Protein AF-A0A1A3HAG6-F1 (afdb_monomer_lite)

Structure (mmCIF, N/CA/C/O backbone):
data_AF-A0A1A3HAG6-F1
#
_entry.id   AF-A0A1A3HAG6-F1
#
loop_
_atom_site.group_PDB
_atom_site.id
_atom_site.type_symbol
_atom_site.label_atom_id
_atom_site.label_alt_id
_atom_site.label_comp_id
_atom_site.label_asym_id
_atom_site.label_entity_id
_atom_site.label_seq_id
_atom_site.pdbx_PDB_ins_code
_atom_site.Cartn_x
_atom_site.Cartn_y
_atom_site.Cartn_z
_atom_site.occupancy
_atom_site.B_iso_or_equiv
_atom_site.auth_seq_id
_atom_site.auth_comp_id
_atom_site.auth_asym_id
_atom_site.auth_atom_id
_atom_site.pdbx_PDB_model_num
ATOM 1 N N . MET A 1 1 ? 42.971 -13.587 14.370 1.00 40.41 1 MET A N 1
ATOM 2 C CA . MET A 1 1 ? 41.607 -13.698 13.822 1.00 40.41 1 MET A CA 1
ATOM 3 C C . MET A 1 1 ? 41.793 -13.959 12.344 1.00 40.41 1 MET A C 1
ATOM 5 O O . MET A 1 1 ? 42.467 -13.163 11.707 1.00 40.41 1 MET A O 1
ATOM 9 N N . SER A 1 2 ? 41.374 -15.131 11.865 1.00 48.25 2 SER A N 1
ATOM 10 C CA . SER A 1 2 ? 41.437 -15.463 10.440 1.00 48.25 2 SER A CA 1
ATOM 11 C C . SER A 1 2 ? 40.389 -14.598 9.760 1.00 48.25 2 SER A C 1
ATOM 13 O O . SER A 1 2 ? 39.207 -14.770 10.047 1.00 48.25 2 SER A O 1
ATOM 15 N N . SER A 1 3 ? 40.822 -13.611 8.978 1.00 53.81 3 SER A N 1
ATOM 16 C CA . SER A 1 3 ? 39.901 -12.862 8.127 1.00 53.81 3 SER A CA 1
ATOM 17 C C . SER A 1 3 ? 39.346 -13.860 7.121 1.00 53.81 3 SER A C 1
ATOM 19 O O . SER A 1 3 ? 40.127 -14.576 6.495 1.00 53.81 3 SER A O 1
ATOM 21 N N . GLY A 1 4 ? 38.022 -13.988 7.089 1.00 48.25 4 GLY A N 1
ATOM 22 C CA . GLY A 1 4 ? 37.326 -14.845 6.143 1.00 48.25 4 GLY A CA 1
ATOM 23 C C . GLY A 1 4 ? 37.703 -14.441 4.728 1.00 48.25 4 GLY A C 1
ATOM 24 O O . GLY A 1 4 ? 37.711 -13.255 4.402 1.00 48.25 4 GLY A O 1
ATOM 25 N N . ASP A 1 5 ? 38.072 -15.448 3.955 1.00 51.41 5 ASP A N 1
ATOM 26 C CA . ASP A 1 5 ? 38.167 -15.411 2.509 1.00 51.41 5 ASP A CA 1
ATOM 27 C C . ASP A 1 5 ? 36.754 -15.135 1.975 1.00 51.41 5 ASP A C 1
ATOM 29 O O . ASP A 1 5 ? 35.936 -16.041 1.858 1.00 51.41 5 ASP A O 1
ATOM 33 N N . TYR A 1 6 ? 36.425 -13.856 1.797 1.00 47.97 6 TYR A N 1
ATOM 34 C CA . TYR A 1 6 ? 35.412 -13.450 0.835 1.00 47.97 6 TYR A CA 1
ATOM 35 C C . TYR A 1 6 ? 36.173 -13.348 -0.480 1.00 47.97 6 TYR A C 1
ATOM 37 O O . TYR A 1 6 ? 36.667 -12.282 -0.830 1.00 47.97 6 TYR A O 1
ATOM 45 N N . THR A 1 7 ? 36.419 -14.492 -1.114 1.00 53.62 7 THR A N 1
ATOM 46 C CA . THR A 1 7 ? 36.687 -14.466 -2.545 1.00 53.62 7 THR A CA 1
ATOM 47 C C . THR A 1 7 ? 35.332 -14.194 -3.174 1.00 53.62 7 THR A C 1
ATOM 49 O O . THR A 1 7 ? 34.412 -14.992 -3.010 1.00 53.62 7 THR A O 1
ATOM 52 N N . ASP A 1 8 ? 35.188 -13.025 -3.783 1.00 55.84 8 ASP A N 1
ATOM 53 C CA . ASP A 1 8 ? 34.070 -12.658 -4.637 1.00 55.84 8 ASP A CA 1
ATOM 54 C C . ASP A 1 8 ? 33.970 -13.688 -5.782 1.00 55.84 8 ASP A C 1
ATOM 56 O O . ASP A 1 8 ? 34.566 -13.537 -6.842 1.00 55.84 8 ASP A O 1
ATOM 60 N N . GLU A 1 9 ? 33.241 -14.786 -5.559 1.00 51.88 9 GLU A N 1
ATOM 61 C CA . GLU A 1 9 ? 32.879 -15.771 -6.597 1.00 51.88 9 GLU A CA 1
ATOM 62 C C . GLU A 1 9 ? 31.925 -15.161 -7.655 1.00 51.88 9 GLU A C 1
ATOM 64 O O . GLU A 1 9 ? 31.575 -15.818 -8.630 1.00 51.88 9 GLU A O 1
ATOM 69 N N . ASP A 1 10 ? 31.545 -13.890 -7.474 1.00 51.81 10 ASP A N 1
ATOM 70 C CA . ASP A 1 10 ? 30.734 -13.059 -8.368 1.00 51.81 10 ASP A CA 1
ATOM 71 C C . ASP A 1 10 ? 31.550 -11.917 -9.033 1.00 51.81 10 ASP A C 1
ATOM 73 O O . ASP A 1 10 ? 30.966 -10.969 -9.559 1.00 51.81 10 ASP A O 1
ATOM 77 N N . ASP A 1 11 ? 32.890 -11.983 -9.029 1.00 55.12 11 ASP A N 1
ATOM 78 C CA . ASP A 1 11 ? 33.766 -11.055 -9.783 1.00 55.12 11 ASP A CA 1
ATOM 79 C C . ASP A 1 11 ? 34.057 -11.550 -11.221 1.00 55.12 11 ASP A C 1
ATOM 81 O O . ASP A 1 11 ? 34.795 -10.922 -11.976 1.00 55.12 11 ASP A O 1
ATOM 85 N N . ASP A 1 12 ? 33.453 -12.667 -11.644 1.00 63.50 12 ASP A N 1
ATOM 86 C CA . ASP A 1 12 ? 33.629 -13.250 -12.982 1.00 63.50 12 ASP A CA 1
ATOM 87 C C . ASP A 1 12 ? 32.789 -12.513 -14.049 1.00 63.50 12 ASP A C 1
ATOM 89 O O . ASP A 1 12 ? 32.029 -13.110 -14.822 1.00 63.50 12 ASP A O 1
ATOM 93 N N . GLN A 1 13 ? 32.912 -11.186 -14.122 1.00 73.12 13 GLN A N 1
ATOM 94 C CA . GLN A 1 13 ? 32.510 -10.473 -15.332 1.00 73.12 13 GLN A CA 1
ATOM 95 C C . GLN A 1 13 ? 33.422 -10.930 -16.474 1.00 73.12 13 GLN A C 1
ATOM 97 O O . GLN A 1 13 ? 34.648 -10.891 -16.364 1.00 73.12 13 GLN A O 1
ATOM 102 N N . LEU A 1 14 ? 32.828 -11.383 -17.583 1.00 79.56 14 LEU A N 1
ATOM 103 C CA . LEU A 1 14 ? 33.598 -11.814 -18.751 1.00 79.56 14 LEU A CA 1
ATOM 104 C C . LEU A 1 14 ? 34.488 -10.669 -19.227 1.00 79.56 14 LEU A C 1
ATOM 106 O O . LEU A 1 14 ? 34.013 -9.550 -19.418 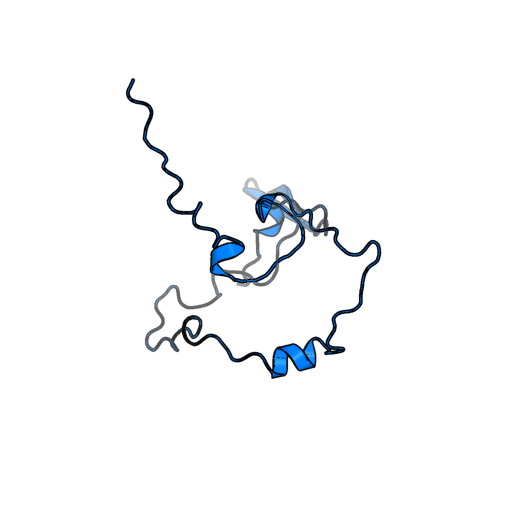1.00 79.56 14 LEU A O 1
ATOM 110 N N . THR A 1 15 ? 35.768 -10.946 -19.455 1.00 77.56 15 THR A N 1
ATOM 111 C CA . THR A 1 15 ? 36.693 -9.910 -19.911 1.00 77.56 15 THR A CA 1
ATOM 112 C C . THR A 1 15 ? 36.361 -9.474 -21.342 1.00 77.56 15 THR A C 1
ATOM 114 O O . THR A 1 15 ? 35.667 -10.165 -22.096 1.00 77.56 15 THR A O 1
ATOM 117 N N . GLN A 1 16 ? 36.890 -8.327 -21.768 1.00 76.69 16 GLN A N 1
ATOM 118 C CA . GLN A 1 16 ? 36.764 -7.879 -23.163 1.00 76.69 16 GLN A CA 1
ATOM 119 C C . GLN A 1 16 ? 37.363 -8.884 -24.155 1.00 76.69 16 GLN A C 1
ATOM 121 O O . GLN A 1 16 ? 36.847 -9.049 -25.263 1.00 76.69 16 GLN A O 1
ATOM 126 N N . GLU A 1 17 ? 38.426 -9.581 -23.747 1.00 76.06 17 GLU A N 1
ATOM 127 C CA . GLU A 1 17 ? 39.066 -10.635 -24.534 1.00 76.06 17 GLU A CA 1
ATOM 128 C C . GLU A 1 17 ? 38.147 -11.858 -24.683 1.00 76.06 17 GLU A C 1
ATOM 130 O O . GLU A 1 17 ? 38.093 -12.449 -25.763 1.00 76.06 17 GLU A O 1
ATOM 135 N N . ASP A 1 18 ? 37.365 -12.182 -23.649 1.00 81.06 18 ASP A N 1
ATOM 136 C CA . ASP A 1 18 ? 36.408 -13.294 -23.666 1.00 81.06 18 ASP A CA 1
ATOM 137 C C . ASP A 1 18 ? 35.140 -12.966 -24.465 1.00 81.06 18 ASP A C 1
ATOM 139 O O . ASP A 1 18 ? 34.615 -13.816 -25.188 1.00 81.06 18 ASP A O 1
ATOM 143 N N . MET A 1 19 ? 34.654 -11.723 -24.379 1.00 81.62 19 MET A N 1
ATOM 144 C CA . MET A 1 19 ? 33.482 -11.270 -25.135 1.00 81.62 19 MET A CA 1
ATOM 145 C C . MET A 1 19 ? 33.796 -10.885 -26.585 1.00 81.62 19 MET A C 1
ATOM 147 O O . MET A 1 19 ? 32.870 -10.764 -27.388 1.00 81.62 19 MET A O 1
ATOM 151 N N . LEU A 1 20 ? 35.075 -10.692 -26.937 1.00 82.00 20 LEU A N 1
ATOM 152 C CA . LEU A 1 20 ? 35.524 -10.171 -28.237 1.00 82.00 20 LEU A CA 1
ATOM 153 C C . LEU A 1 20 ? 34.852 -8.835 -28.616 1.00 82.00 20 LEU A C 1
ATOM 155 O O . LEU A 1 20 ? 34.653 -8.536 -29.798 1.00 82.00 20 LEU A O 1
ATOM 159 N N . ILE A 1 21 ? 34.487 -8.036 -27.613 1.00 77.31 21 ILE A N 1
ATOM 160 C CA . ILE A 1 21 ? 33.839 -6.732 -27.763 1.00 77.31 21 ILE A CA 1
ATOM 161 C C . ILE A 1 21 ? 34.778 -5.691 -27.161 1.00 77.31 21 ILE A C 1
ATOM 163 O O . ILE A 1 21 ? 34.983 -5.665 -25.952 1.00 77.31 21 ILE A O 1
ATOM 167 N N . ASP A 1 22 ? 35.333 -4.833 -28.016 1.00 80.75 22 ASP A N 1
ATOM 168 C CA . ASP A 1 22 ? 36.161 -3.698 -27.606 1.00 80.75 22 ASP A CA 1
ATOM 169 C C . ASP A 1 22 ? 35.273 -2.469 -27.400 1.00 80.75 22 ASP A C 1
ATOM 171 O O . ASP A 1 22 ? 34.677 -1.950 -28.352 1.00 80.75 22 ASP A O 1
ATOM 175 N N . ARG A 1 23 ? 35.162 -2.028 -26.145 1.00 79.19 23 ARG A N 1
ATOM 176 C CA . ARG A 1 23 ? 34.389 -0.840 -25.768 1.00 79.19 23 ARG A CA 1
ATOM 177 C C . ARG A 1 23 ? 35.279 0.371 -25.455 1.00 79.19 23 ARG A C 1
ATOM 179 O O . ARG A 1 23 ? 34.766 1.430 -25.102 1.00 79.19 23 ARG A O 1
ATOM 186 N N . GLY A 1 24 ? 36.594 0.256 -25.667 1.00 78.75 24 GLY A N 1
ATOM 187 C CA . GLY A 1 24 ? 37.545 1.364 -25.554 1.00 78.75 24 GLY A CA 1
ATOM 188 C C . GLY A 1 24 ? 37.991 1.704 -24.128 1.00 78.75 24 GLY A C 1
ATOM 189 O O . GLY A 1 24 ? 38.499 2.804 -23.908 1.00 78.75 24 GLY A O 1
ATOM 190 N N . VAL A 1 25 ? 37.807 0.784 -23.180 1.00 81.00 25 VAL A N 1
ATOM 191 C CA . VAL A 1 25 ? 38.314 0.849 -21.797 1.00 81.00 25 VAL A CA 1
ATOM 192 C C . VAL A 1 25 ? 39.241 -0.342 -21.549 1.00 81.00 25 VAL A C 1
ATOM 194 O O . VAL A 1 25 ? 39.190 -1.297 -22.311 1.00 81.00 25 VAL A O 1
ATOM 197 N N . ASP A 1 26 ? 40.120 -0.297 -20.547 1.00 78.38 26 ASP A N 1
ATOM 198 C CA . ASP A 1 26 ? 40.977 -1.447 -20.205 1.00 78.38 26 ASP A CA 1
ATOM 199 C C . ASP A 1 26 ? 40.207 -2.470 -19.342 1.00 78.38 26 ASP A C 1
ATOM 201 O O . ASP A 1 26 ? 40.325 -3.678 -19.556 1.00 78.38 26 ASP A O 1
ATOM 205 N N . ASP A 1 27 ? 39.350 -1.983 -18.438 1.00 77.44 27 ASP A N 1
ATOM 206 C CA . ASP A 1 27 ? 38.412 -2.764 -17.625 1.00 77.44 27 ASP A CA 1
ATOM 207 C C . ASP A 1 27 ? 36.964 -2.361 -17.956 1.00 77.44 27 ASP A C 1
ATOM 209 O O . ASP A 1 27 ? 36.653 -1.179 -18.092 1.00 77.44 27 ASP A O 1
ATOM 213 N N . LEU A 1 28 ? 36.053 -3.330 -18.062 1.00 76.38 28 LEU A N 1
ATOM 214 C CA . LEU A 1 28 ? 34.625 -3.056 -18.257 1.00 76.38 28 LEU A CA 1
ATOM 215 C C . LEU A 1 28 ? 34.022 -2.262 -17.094 1.00 76.38 28 LEU A C 1
ATOM 217 O O . LEU A 1 28 ? 33.084 -1.496 -17.308 1.00 76.38 28 LEU A O 1
ATOM 221 N N . LEU A 1 29 ? 34.567 -2.417 -15.886 1.00 77.38 29 LEU A N 1
ATOM 222 C CA . LEU A 1 29 ? 34.149 -1.662 -14.707 1.00 77.38 29 LEU A CA 1
ATOM 223 C C . LEU A 1 29 ? 34.561 -0.182 -14.765 1.00 77.38 29 LEU A C 1
ATOM 225 O O . LEU A 1 29 ? 33.998 0.629 -14.028 1.00 77.38 29 LEU A O 1
ATOM 229 N N . ASP A 1 30 ? 35.484 0.193 -15.659 1.00 80.50 30 ASP A N 1
ATOM 230 C CA . ASP A 1 30 ? 35.868 1.592 -15.880 1.00 80.50 30 ASP A CA 1
ATOM 231 C C . ASP A 1 30 ? 34.864 2.349 -16.771 1.00 80.50 30 ASP A C 1
ATOM 233 O O . ASP A 1 30 ? 34.936 3.579 -16.890 1.00 80.50 30 ASP A O 1
ATOM 237 N N . GLU A 1 31 ? 33.908 1.658 -17.403 1.00 80.50 31 GLU A N 1
ATOM 238 C CA . GLU A 1 31 ? 32.879 2.319 -18.199 1.00 80.50 31 GLU A CA 1
ATOM 239 C C . GLU A 1 31 ? 31.781 2.931 -17.315 1.00 80.50 31 GLU A C 1
ATOM 241 O O . GLU A 1 31 ? 30.980 2.250 -16.676 1.00 80.50 31 GLU A O 1
ATOM 246 N N . GLY A 1 32 ? 31.678 4.260 -17.342 1.00 82.25 32 GLY A N 1
ATOM 247 C CA . GLY A 1 32 ? 30.552 4.967 -16.741 1.00 82.25 32 GLY A CA 1
ATOM 248 C C . GLY A 1 32 ? 29.301 4.919 -17.623 1.00 82.25 32 GLY A C 1
ATOM 249 O O . GLY A 1 32 ? 29.315 5.414 -18.751 1.00 82.25 32 GLY A O 1
ATOM 250 N N . TYR A 1 33 ? 28.181 4.429 -17.087 1.00 81.19 33 TYR A N 1
ATOM 251 C CA . TYR A 1 33 ? 26.870 4.634 -17.706 1.00 81.19 33 TYR A CA 1
ATOM 252 C C . TYR A 1 33 ? 26.352 6.045 -17.402 1.00 81.19 33 TYR A C 1
ATOM 254 O O . TYR A 1 33 ? 26.089 6.385 -16.247 1.00 81.19 33 TYR A O 1
ATOM 262 N N . SER A 1 34 ? 26.173 6.861 -18.442 1.00 84.62 34 SER A N 1
ATOM 263 C CA . SER A 1 34 ? 25.493 8.152 -18.330 1.00 84.62 34 SER A CA 1
ATOM 264 C C . SER A 1 34 ? 24.036 7.983 -18.771 1.00 84.62 34 SER A C 1
ATOM 266 O O . SER A 1 34 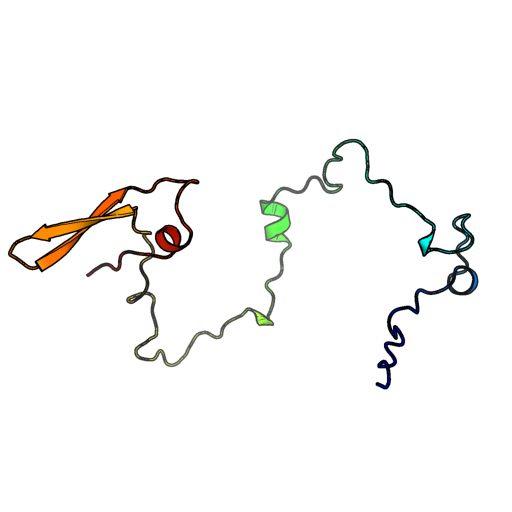? 23.790 7.829 -19.973 1.00 84.62 34 SER A O 1
ATOM 268 N N . PRO A 1 35 ? 23.058 7.984 -17.844 1.00 83.56 35 PRO A N 1
ATOM 269 C CA . PRO A 1 35 ? 21.653 7.981 -18.223 1.00 83.56 35 PRO A CA 1
ATOM 270 C C . PRO A 1 35 ? 21.329 9.216 -19.080 1.00 83.56 35 PRO A C 1
ATOM 272 O O . PRO A 1 35 ? 22.055 10.212 -19.025 1.00 83.56 35 PRO A O 1
ATOM 275 N N . PRO A 1 36 ? 20.270 9.162 -19.904 1.00 85.06 36 PRO A N 1
ATOM 276 C CA . PRO A 1 36 ? 19.895 10.299 -20.733 1.00 85.06 36 PRO A CA 1
ATOM 277 C C . PRO A 1 36 ? 19.591 11.528 -19.862 1.00 85.06 36 PRO A C 1
ATOM 279 O O . PRO A 1 36 ? 18.909 11.416 -18.845 1.00 85.06 36 PRO A O 1
ATOM 282 N N . ASP A 1 37 ? 20.081 12.696 -20.290 1.00 86.50 37 ASP A N 1
ATOM 283 C CA . ASP A 1 37 ? 19.897 13.978 -19.585 1.00 86.50 37 ASP A CA 1
ATOM 284 C C . ASP A 1 37 ? 18.421 14.402 -19.477 1.00 86.50 37 ASP A C 1
ATOM 286 O O . ASP A 1 37 ? 18.051 15.207 -18.622 1.00 86.50 37 ASP A O 1
ATOM 290 N N . GLU A 1 38 ? 17.573 13.858 -20.350 1.00 86.44 38 GLU A N 1
ATOM 291 C CA . GLU A 1 38 ? 16.142 14.120 -20.408 1.00 86.44 38 GLU A CA 1
ATOM 292 C C . GLU A 1 38 ? 15.369 12.802 -20.467 1.00 86.44 38 GLU A C 1
ATOM 294 O O . GLU A 1 38 ? 15.848 11.792 -20.996 1.00 86.44 38 GLU A O 1
ATOM 299 N N . TRP A 1 39 ? 14.147 12.829 -19.937 1.00 80.12 39 TRP A N 1
ATOM 300 C CA . TRP A 1 39 ? 13.213 11.719 -20.063 1.00 80.12 39 TRP A CA 1
ATOM 301 C C . TRP A 1 39 ? 13.019 11.358 -21.539 1.00 80.12 39 TRP A C 1
ATOM 303 O O . TRP A 1 39 ? 12.773 12.227 -22.376 1.00 80.12 39 TRP A O 1
ATOM 313 N N . ARG A 1 40 ? 13.115 10.066 -21.849 1.00 75.19 40 ARG A N 1
ATOM 314 C CA . ARG A 1 40 ? 12.680 9.516 -23.131 1.00 75.19 40 ARG A CA 1
ATOM 315 C C . ARG A 1 40 ? 11.393 8.760 -22.877 1.00 75.19 40 ARG A C 1
ATOM 317 O O . ARG A 1 40 ? 11.349 7.953 -21.950 1.00 75.19 40 ARG A O 1
ATOM 324 N N . GLU A 1 41 ? 10.377 9.033 -23.686 1.00 72.88 41 GLU A N 1
ATOM 325 C CA . GLU A 1 41 ? 9.168 8.217 -23.697 1.00 72.88 41 GLU A CA 1
ATOM 326 C C . GLU A 1 41 ? 9.538 6.729 -23.862 1.00 72.88 41 GLU A C 1
ATOM 328 O O . GLU A 1 41 ? 10.538 6.420 -24.533 1.00 72.88 41 GLU A O 1
ATOM 333 N N . PRO A 1 42 ? 8.798 5.814 -23.202 1.00 71.69 42 PRO A N 1
ATOM 334 C CA . PRO A 1 42 ? 8.951 4.380 -23.411 1.00 71.69 42 PRO A CA 1
ATOM 335 C C . PRO A 1 42 ? 8.966 4.075 -24.908 1.00 71.69 42 PRO A C 1
ATOM 337 O O . PRO A 1 42 ? 8.304 4.747 -25.694 1.00 71.69 42 PRO A O 1
ATOM 340 N N . ARG A 1 43 ? 9.787 3.107 -25.319 1.00 66.19 43 ARG A N 1
ATOM 341 C CA . ARG A 1 43 ? 9.999 2.814 -26.748 1.00 66.19 43 ARG A CA 1
ATOM 342 C C . ARG 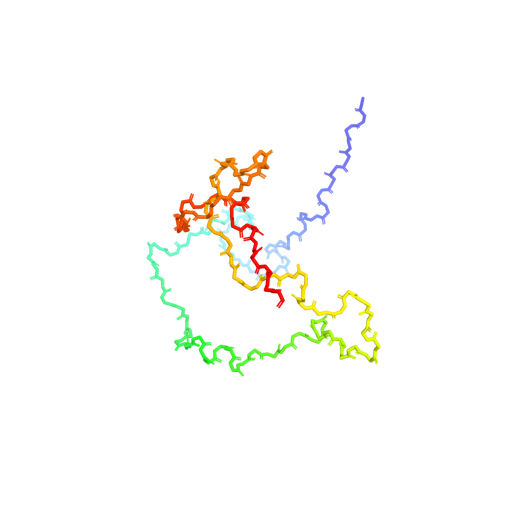A 1 43 ? 8.735 2.314 -27.439 1.00 66.19 43 ARG A C 1
ATOM 344 O O . ARG A 1 43 ? 8.631 2.444 -28.656 1.00 66.19 43 ARG A O 1
ATOM 351 N N . ASP A 1 44 ? 7.840 1.760 -26.641 1.00 71.94 44 ASP A N 1
ATOM 352 C CA . ASP A 1 44 ? 6.606 1.136 -27.045 1.00 71.94 44 ASP A CA 1
ATOM 353 C C . ASP A 1 44 ? 5.492 2.048 -26.510 1.00 71.94 44 ASP A C 1
ATOM 355 O O . ASP A 1 44 ? 5.348 2.233 -25.300 1.00 71.94 44 ASP A O 1
ATOM 359 N N . ASP A 1 45 ? 4.784 2.727 -27.420 1.00 81.12 45 ASP A N 1
ATOM 360 C CA . ASP A 1 45 ? 3.658 3.638 -27.140 1.00 81.12 45 ASP A CA 1
ATOM 361 C C . ASP A 1 45 ? 2.410 2.860 -26.659 1.00 81.12 45 ASP A C 1
ATOM 363 O O . ASP A 1 45 ? 1.284 3.129 -27.080 1.00 81.12 45 ASP A O 1
ATOM 367 N N . GLU A 1 46 ? 2.615 1.853 -25.817 1.00 86.50 46 GLU A N 1
ATOM 368 C CA . GLU A 1 46 ? 1.583 0.949 -25.337 1.00 86.50 46 GLU A CA 1
ATOM 369 C C . GLU A 1 46 ? 0.868 1.571 -24.144 1.00 86.50 46 GLU A C 1
ATOM 371 O O . GLU A 1 46 ? 1.457 2.103 -23.195 1.00 86.50 46 GLU A O 1
ATOM 376 N N . THR A 1 47 ? -0.451 1.528 -24.203 1.00 90.31 47 THR A N 1
ATOM 377 C CA . THR A 1 47 ? -1.308 1.886 -23.085 1.00 90.31 47 THR A CA 1
ATOM 378 C C . THR A 1 47 ? -1.224 0.819 -21.995 1.00 90.31 47 THR A C 1
ATOM 380 O O . THR A 1 47 ? -0.895 -0.339 -22.246 1.00 90.31 47 THR A O 1
ATOM 383 N N . LEU A 1 48 ? -1.573 1.190 -20.760 1.00 88.25 48 LEU A N 1
ATOM 384 C CA . LEU A 1 48 ? -1.653 0.224 -19.660 1.00 88.25 48 LEU A CA 1
ATOM 385 C C . LEU A 1 48 ? -2.610 -0.936 -19.989 1.00 88.25 48 LEU A C 1
ATOM 387 O O . LEU A 1 48 ? -2.331 -2.071 -19.626 1.00 88.25 48 LEU A O 1
ATOM 391 N N . ASP A 1 49 ? -3.707 -0.653 -20.696 1.00 92.38 49 ASP A N 1
ATOM 392 C CA . ASP A 1 49 ? -4.670 -1.673 -21.121 1.00 92.38 49 ASP A CA 1
ATOM 393 C C . ASP A 1 49 ? -4.061 -2.671 -22.120 1.00 92.38 49 ASP A C 1
ATOM 395 O O . ASP A 1 49 ? -4.381 -3.856 -22.070 1.00 92.38 49 ASP A O 1
ATOM 399 N N . GLU A 1 50 ? -3.182 -2.210 -23.016 1.00 92.12 50 GLU A N 1
ATOM 400 C CA . GLU A 1 50 ? -2.466 -3.075 -23.962 1.00 92.12 50 GLU A CA 1
ATOM 401 C C . GLU A 1 50 ? -1.455 -3.966 -23.233 1.00 92.12 50 GLU A C 1
ATOM 403 O O . GLU A 1 50 ? -1.492 -5.179 -23.414 1.00 92.12 50 GLU A O 1
ATOM 408 N N . LEU A 1 51 ? -0.657 -3.404 -22.319 1.00 91.44 51 LEU A N 1
ATOM 409 C CA . LEU A 1 51 ? 0.289 -4.175 -21.500 1.00 91.44 51 LEU A CA 1
ATOM 410 C C . LEU A 1 51 ? -0.409 -5.257 -20.661 1.00 91.44 51 LEU A C 1
ATOM 412 O O . LEU A 1 51 ? 0.067 -6.386 -20.579 1.00 91.44 51 LEU A O 1
ATOM 416 N N . LEU A 1 52 ? -1.560 -4.931 -20.066 1.00 91.12 52 LEU A N 1
ATOM 417 C CA . LEU A 1 52 ? -2.364 -5.890 -19.301 1.00 91.12 52 LEU A CA 1
ATOM 418 C C . LEU A 1 52 ? -2.981 -6.980 -20.185 1.00 91.12 52 LEU A C 1
ATOM 420 O O . LEU A 1 52 ? -3.207 -8.091 -19.718 1.00 91.12 52 LEU A O 1
ATOM 424 N N . ALA A 1 53 ? -3.279 -6.680 -21.452 1.00 92.62 53 ALA A N 1
ATOM 425 C CA . ALA A 1 53 ? -3.809 -7.671 -22.385 1.00 92.62 53 ALA A CA 1
ATOM 426 C C . ALA A 1 53 ? -2.746 -8.687 -22.841 1.00 92.62 53 ALA A C 1
ATOM 428 O O . ALA A 1 53 ? -3.104 -9.781 -23.278 1.00 92.62 53 ALA A O 1
ATOM 429 N N . GLU A 1 54 ? -1.467 -8.322 -22.762 1.00 92.62 54 GLU A N 1
ATOM 430 C CA . GLU A 1 54 ? -0.326 -9.187 -23.079 1.00 92.62 54 GLU A CA 1
ATOM 431 C C . GLU A 1 54 ? 0.197 -9.970 -21.869 1.00 92.62 54 GLU A C 1
ATOM 433 O O . GLU A 1 54 ? 0.931 -10.948 -22.036 1.00 92.62 54 GLU A O 1
ATOM 438 N N . GLU A 1 55 ? -0.166 -9.551 -20.656 1.00 91.38 55 GLU A N 1
ATOM 439 C CA . GLU A 1 55 ? 0.222 -10.219 -19.421 1.00 91.38 55 GLU A CA 1
ATOM 440 C C . GLU A 1 55 ? -0.434 -11.606 -19.323 1.00 91.38 55 GLU A C 1
ATOM 442 O O . GLU A 1 55 ? -1.650 -11.750 -19.195 1.00 91.38 55 GLU A O 1
ATOM 447 N N . GLU A 1 56 ? 0.396 -12.649 -19.337 1.00 92.19 56 GLU A N 1
ATOM 448 C CA . GLU A 1 56 ? -0.031 -13.999 -18.978 1.00 92.19 56 GLU A CA 1
ATOM 449 C C . GLU A 1 56 ? 0.124 -14.191 -17.458 1.00 92.19 56 GLU A C 1
ATOM 451 O O . GLU A 1 56 ? 1.224 -13.989 -16.932 1.00 92.19 56 GLU A O 1
ATOM 456 N N . PRO A 1 57 ? -0.932 -14.613 -16.736 1.00 84.50 57 PRO A N 1
ATOM 457 C CA . PRO A 1 57 ? -0.865 -14.828 -15.294 1.00 84.50 57 PRO A CA 1
ATOM 458 C C . PRO A 1 57 ? 0.205 -15.859 -14.925 1.00 84.50 57 PRO A C 1
ATOM 460 O O . PRO A 1 57 ? 0.257 -16.942 -15.515 1.00 84.50 57 PRO A O 1
ATOM 463 N N . ASP A 1 58 ? 1.010 -15.571 -13.900 1.00 85.44 58 ASP A N 1
ATOM 464 C CA . ASP A 1 58 ? 1.977 -16.543 -13.389 1.00 85.44 58 ASP A CA 1
ATOM 465 C C . ASP A 1 58 ? 1.231 -17.769 -12.820 1.00 85.44 58 ASP A C 1
ATOM 467 O O . ASP A 1 58 ? 0.459 -17.632 -11.862 1.00 85.44 58 ASP A O 1
ATOM 471 N N . PRO A 1 59 ? 1.448 -18.985 -13.358 1.00 83.00 59 PRO A N 1
ATOM 472 C CA . PRO A 1 59 ? 0.805 -20.188 -12.842 1.00 83.00 59 PRO A CA 1
ATOM 473 C C . PRO A 1 59 ? 1.181 -20.496 -11.384 1.00 83.00 59 PRO A C 1
ATOM 475 O O . PRO A 1 59 ? 0.425 -21.185 -10.710 1.00 83.00 59 PRO A O 1
ATOM 478 N N . ALA A 1 60 ? 2.311 -19.997 -10.871 1.00 83.69 60 ALA A N 1
ATOM 479 C CA . ALA A 1 60 ? 2.686 -20.136 -9.462 1.00 83.69 60 ALA A CA 1
ATOM 480 C C . ALA A 1 60 ? 1.855 -19.244 -8.522 1.00 83.69 60 ALA A C 1
ATOM 482 O O . ALA A 1 60 ? 1.838 -19.487 -7.316 1.00 83.69 60 ALA A O 1
ATOM 483 N N . LEU A 1 61 ? 1.177 -18.227 -9.063 1.00 81.69 61 LEU A N 1
ATOM 484 C CA . LEU A 1 61 ? 0.272 -17.340 -8.329 1.00 81.69 61 LEU A CA 1
ATOM 485 C C . LEU A 1 61 ? -1.198 -17.761 -8.458 1.00 81.69 61 LEU A C 1
ATOM 487 O O . LEU A 1 61 ? -2.060 -17.154 -7.822 1.00 81.69 61 LEU A O 1
ATOM 491 N N . GLN A 1 62 ? -1.499 -18.804 -9.241 1.00 77.19 62 GLN A N 1
ATOM 492 C CA . GLN A 1 62 ? -2.814 -19.439 -9.210 1.00 77.19 62 GLN A CA 1
ATOM 493 C C . GLN A 1 62 ? -2.966 -20.184 -7.883 1.00 77.19 62 GLN A C 1
ATOM 495 O O . GLN A 1 62 ? -2.442 -21.282 -7.698 1.00 77.19 62 GLN A O 1
ATOM 500 N N . LEU A 1 63 ? -3.675 -19.556 -6.948 1.00 74.06 63 LEU A N 1
ATOM 501 C CA . LEU A 1 63 ? -4.217 -20.242 -5.782 1.00 74.06 63 LEU A CA 1
ATOM 502 C C . LEU A 1 63 ? -5.256 -21.258 -6.273 1.00 74.06 63 LEU A C 1
ATOM 504 O O . LEU A 1 63 ? -6.007 -20.953 -7.204 1.00 74.06 63 LEU A O 1
ATOM 508 N N . ASP A 1 64 ? -5.267 -22.469 -5.705 1.00 72.81 64 ASP A N 1
ATOM 509 C CA . ASP A 1 64 ? -6.326 -23.420 -6.042 1.00 72.81 64 ASP A CA 1
ATOM 510 C C . ASP A 1 64 ? -7.686 -22.898 -5.558 1.00 72.81 64 ASP A C 1
ATOM 512 O O . ASP A 1 64 ? -7.767 -22.112 -4.609 1.00 72.81 64 ASP A O 1
ATOM 516 N N . ASP A 1 65 ? -8.748 -23.275 -6.275 1.00 69.19 65 ASP A N 1
ATOM 517 C CA . ASP A 1 65 ? -10.096 -23.134 -5.741 1.00 69.19 65 ASP A CA 1
ATOM 518 C C . ASP A 1 65 ? -10.203 -24.095 -4.570 1.00 69.19 65 ASP A C 1
ATOM 520 O O . ASP A 1 65 ? -10.043 -25.309 -4.727 1.00 69.19 65 ASP A O 1
ATOM 524 N N . VAL A 1 66 ? -10.480 -23.548 -3.397 1.00 70.31 66 VAL A N 1
ATOM 525 C CA . VAL A 1 66 ? -10.304 -24.343 -2.195 1.00 70.31 66 VAL A CA 1
ATOM 526 C C . VAL A 1 66 ? -11.559 -25.150 -1.942 1.00 70.31 66 VAL A C 1
ATOM 528 O O . VAL A 1 66 ? -12.625 -24.622 -1.633 1.00 70.31 66 VAL A O 1
ATOM 531 N N . ASP A 1 67 ? -11.417 -26.458 -2.142 1.00 70.88 67 ASP A N 1
ATOM 532 C CA . ASP A 1 67 ? -12.513 -27.428 -2.131 1.00 70.88 67 ASP A CA 1
ATOM 533 C C . ASP A 1 67 ? -13.162 -27.613 -0.742 1.00 70.88 67 ASP A C 1
ATOM 535 O O . ASP A 1 67 ? -14.285 -28.119 -0.660 1.00 70.88 67 ASP A O 1
ATOM 539 N N . ASP A 1 68 ? -12.477 -27.232 0.344 1.00 73.69 68 ASP A N 1
ATOM 540 C CA . ASP A 1 68 ? -12.977 -27.335 1.724 1.00 73.69 68 ASP A CA 1
ATOM 541 C C . ASP A 1 68 ? -12.577 -26.096 2.543 1.00 73.69 68 ASP A C 1
ATOM 543 O O . ASP A 1 68 ? -11.533 -26.098 3.205 1.00 73.69 68 ASP A O 1
ATOM 547 N N . PRO A 1 69 ? -13.368 -25.013 2.457 1.00 74.62 69 PRO A N 1
ATOM 548 C CA . PRO A 1 69 ? -13.124 -23.815 3.232 1.00 74.62 69 PRO A CA 1
ATOM 549 C C . PRO A 1 69 ? -13.253 -24.090 4.737 1.00 74.62 69 PRO A C 1
ATOM 551 O O . PRO A 1 69 ? -14.287 -24.577 5.196 1.00 74.62 69 PRO A O 1
ATOM 554 N N . ASP A 1 70 ? -12.203 -23.802 5.508 1.00 78.31 70 ASP A N 1
ATOM 555 C CA . ASP A 1 70 ? -12.226 -23.882 6.967 1.00 78.31 70 ASP A CA 1
ATOM 556 C C . ASP A 1 70 ? -12.924 -22.667 7.606 1.00 78.31 70 ASP A C 1
ATOM 558 O O . ASP A 1 70 ? -13.466 -21.791 6.940 1.00 78.31 70 ASP A O 1
ATOM 562 N N . GLU A 1 71 ? -12.961 -22.624 8.937 1.00 74.50 71 GLU A N 1
ATOM 563 C CA . GLU A 1 71 ? -13.621 -21.544 9.686 1.00 74.50 71 GLU A CA 1
ATOM 564 C C . GLU A 1 71 ? -12.933 -20.179 9.517 1.00 74.50 71 GLU A C 1
ATOM 566 O O . GLU A 1 71 ? -13.500 -19.179 9.937 1.00 74.50 71 GLU A O 1
ATOM 571 N N . GLN A 1 72 ? -11.733 -20.133 8.929 1.00 74.44 72 GLN A N 1
ATOM 572 C CA . GLN A 1 72 ? -11.010 -18.894 8.622 1.00 74.44 72 GLN A CA 1
ATOM 573 C C . GLN A 1 72 ? -11.108 -18.526 7.138 1.00 74.44 72 GLN A C 1
ATOM 575 O O . GLN A 1 72 ? -10.373 -17.668 6.645 1.00 74.44 72 GLN A O 1
ATOM 580 N N . TRP A 1 73 ? -11.982 -19.216 6.409 1.00 73.94 73 TRP A N 1
ATOM 581 C CA . TRP A 1 73 ? -12.202 -18.996 4.999 1.00 73.94 73 TRP A CA 1
ATOM 582 C C . TRP A 1 73 ? -13.212 -17.882 4.765 1.00 73.94 73 TRP A C 1
ATOM 584 O O . TRP A 1 73 ? -14.409 -18.065 4.973 1.00 73.94 73 TRP A O 1
ATOM 594 N N . GLY A 1 74 ? -12.733 -16.758 4.249 1.00 71.19 74 GLY A N 1
ATOM 595 C CA . GLY A 1 74 ? -13.564 -15.592 3.983 1.00 71.19 74 GLY A CA 1
ATOM 596 C C . GLY A 1 74 ? -12.829 -14.304 4.315 1.00 71.19 74 GLY A C 1
ATOM 597 O O . GLY A 1 74 ? -11.687 -14.315 4.775 1.00 71.19 74 GLY A O 1
ATOM 598 N N . ASP A 1 75 ? -13.478 -13.188 4.021 1.00 73.50 75 ASP A N 1
ATOM 599 C CA . ASP A 1 75 ? -13.053 -11.839 4.382 1.00 73.50 75 ASP A CA 1
ATOM 600 C C . ASP A 1 75 ? -13.867 -11.278 5.562 1.00 73.50 75 ASP A C 1
ATOM 602 O O . ASP A 1 75 ? -13.749 -10.110 5.914 1.00 73.50 75 ASP A O 1
ATOM 606 N N . ASP A 1 76 ? -14.650 -12.115 6.244 1.00 76.88 76 ASP A N 1
ATOM 607 C CA . ASP A 1 76 ? -15.532 -11.715 7.342 1.00 76.88 76 ASP A CA 1
ATOM 608 C C . ASP A 1 76 ? -14.786 -11.215 8.591 1.00 76.88 76 ASP A C 1
ATOM 610 O O . ASP A 1 76 ? -15.364 -10.507 9.412 1.00 76.88 76 ASP A O 1
ATOM 614 N N . GLU A 1 77 ? -13.488 -11.502 8.713 1.00 77.75 77 GLU A N 1
ATOM 615 C CA . GLU A 1 77 ? -12.616 -10.952 9.761 1.00 77.75 77 GLU A CA 1
ATOM 616 C C . GLU A 1 77 ? -11.726 -9.789 9.274 1.00 77.75 77 GLU A C 1
ATOM 618 O O . GLU A 1 77 ? -10.979 -9.204 10.066 1.00 77.75 77 GLU A O 1
ATOM 623 N N . VAL A 1 78 ? -11.784 -9.425 7.987 1.00 83.38 78 VAL A N 1
ATOM 624 C CA . VAL A 1 78 ? -10.973 -8.355 7.385 1.00 83.38 78 VAL A CA 1
ATOM 625 C C . VAL A 1 78 ? -11.846 -7.365 6.617 1.00 83.38 78 VAL A C 1
ATOM 627 O O . VAL A 1 78 ? -12.333 -7.618 5.528 1.00 83.38 78 VAL A O 1
ATOM 630 N N . GLY A 1 79 ? -12.014 -6.173 7.182 1.00 84.81 79 GLY A N 1
ATOM 631 C CA . GLY A 1 79 ? -12.789 -5.117 6.540 1.00 84.81 79 GLY A CA 1
ATOM 632 C C . GLY A 1 79 ? -12.161 -4.580 5.252 1.00 84.81 79 GLY A C 1
ATOM 633 O O . GLY A 1 79 ? -10.970 -4.277 5.223 1.00 84.81 79 GLY A O 1
ATOM 634 N N . ASP A 1 80 ? -12.977 -4.330 4.227 1.00 86.44 80 ASP A N 1
ATOM 635 C CA . ASP A 1 80 ? -12.548 -3.610 3.017 1.00 86.44 80 ASP A CA 1
ATOM 636 C C . ASP A 1 80 ? -12.377 -2.104 3.266 1.00 86.44 80 ASP A C 1
ATOM 638 O O . ASP A 1 80 ? -11.552 -1.419 2.650 1.00 86.44 80 ASP A O 1
ATOM 642 N N . GLN A 1 81 ? -13.187 -1.548 4.172 1.00 89.25 81 GLN A N 1
ATOM 643 C CA . GLN A 1 81 ? -13.177 -0.122 4.457 1.00 89.25 81 GLN A CA 1
ATOM 644 C C . GLN A 1 81 ? -12.145 0.210 5.535 1.00 89.25 81 GLN A C 1
ATOM 646 O O . GLN A 1 81 ? -12.296 -0.128 6.708 1.00 89.25 81 GLN A O 1
ATOM 651 N N . ARG A 1 82 ? -11.114 0.966 5.153 1.00 88.62 82 ARG A N 1
ATOM 652 C CA . ARG A 1 82 ? -10.131 1.505 6.098 1.00 88.62 82 ARG A CA 1
ATOM 653 C C . ARG A 1 82 ? -10.786 2.452 7.118 1.00 88.62 82 ARG A C 1
ATOM 655 O O . ARG A 1 82 ? -11.550 3.344 6.743 1.00 88.62 82 ARG A O 1
ATOM 662 N N . SER A 1 83 ? -10.401 2.315 8.386 1.00 88.31 83 SER A N 1
ATOM 663 C CA . SER A 1 83 ? -10.700 3.282 9.449 1.00 88.31 83 SER A CA 1
ATOM 664 C C . SER A 1 83 ? -9.848 4.549 9.302 1.00 88.31 83 SER A C 1
ATOM 666 O O . SER A 1 83 ? -8.676 4.511 8.916 1.00 88.31 83 SER A O 1
ATOM 668 N N . GLY A 1 84 ? -10.415 5.699 9.651 1.00 88.25 84 GLY A N 1
ATOM 669 C CA . GLY A 1 84 ? -9.667 6.938 9.830 1.00 88.25 84 GLY A CA 1
ATOM 670 C C . GLY A 1 84 ? -8.981 7.031 11.192 1.00 88.25 84 GLY A C 1
ATOM 671 O O . GLY A 1 84 ? -8.822 6.048 11.925 1.00 88.25 84 GLY A O 1
ATOM 672 N N . ARG A 1 85 ? -8.547 8.244 11.535 1.00 88.25 85 ARG A N 1
ATOM 673 C CA . ARG A 1 85 ? -7.863 8.544 12.793 1.00 88.25 85 ARG A CA 1
ATOM 674 C C . ARG A 1 85 ? -8.796 8.318 13.981 1.00 88.25 85 ARG A C 1
ATOM 676 O O . ARG A 1 85 ? -9.801 9.011 14.130 1.00 88.25 85 ARG A O 1
ATOM 683 N N . LEU A 1 86 ? -8.391 7.427 14.881 1.00 88.38 86 LEU A N 1
ATOM 684 C CA . LEU A 1 86 ? -9.134 7.102 16.094 1.00 88.38 86 LEU A CA 1
ATOM 685 C C . LEU A 1 86 ? -8.753 8.029 17.253 1.00 88.38 86 LEU A C 1
ATOM 687 O O . LEU A 1 86 ? -7.595 8.109 17.665 1.00 88.38 86 LEU A O 1
ATOM 691 N N . VAL A 1 87 ? -9.744 8.726 17.802 1.00 89.81 87 VAL A N 1
ATOM 692 C CA . VAL A 1 87 ? -9.588 9.590 18.975 1.00 89.81 87 VAL A CA 1
ATOM 693 C C . VAL A 1 87 ? -10.261 8.927 20.164 1.00 89.81 87 VAL A C 1
ATOM 695 O O . VAL A 1 87 ? -11.472 8.709 20.159 1.00 89.81 87 VAL A O 1
ATOM 698 N N . ALA A 1 88 ? -9.465 8.620 21.188 1.00 92.38 88 ALA A N 1
ATOM 699 C CA . ALA A 1 88 ? -9.964 8.023 22.416 1.00 92.38 88 ALA A CA 1
ATOM 700 C C . ALA A 1 88 ? -10.980 8.943 23.113 1.00 92.38 88 ALA A C 1
ATOM 702 O O . ALA A 1 88 ? -10.779 10.154 23.237 1.00 92.38 88 ALA A O 1
ATOM 703 N N . GLY A 1 89 ? -12.050 8.336 23.607 1.00 90.00 89 GLY A N 1
ATOM 704 C CA . GLY A 1 89 ? -13.086 8.945 24.420 1.00 90.00 89 GLY A CA 1
ATOM 705 C C . GLY A 1 89 ? -13.588 7.955 25.468 1.00 90.00 89 GLY A C 1
ATOM 706 O O . GLY A 1 89 ? -13.193 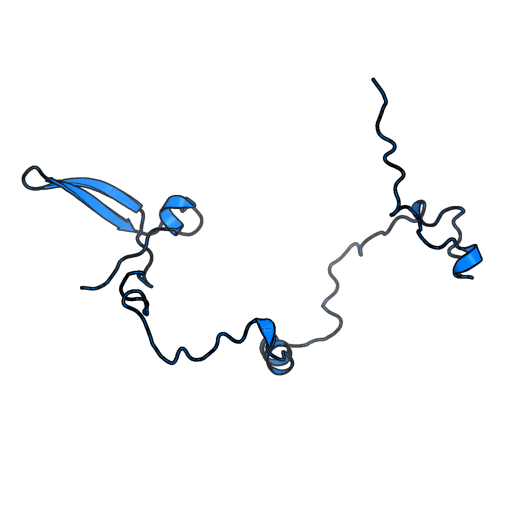6.792 25.501 1.00 90.00 89 GLY A O 1
ATOM 707 N N . GLU A 1 90 ? -14.465 8.428 26.342 1.00 90.56 90 GLU A N 1
ATOM 708 C CA . GLU A 1 90 ? -15.149 7.586 27.321 1.00 90.56 90 GLU A CA 1
ATOM 709 C C . GLU A 1 90 ? -16.655 7.771 27.140 1.00 90.56 90 GLU A C 1
ATOM 711 O O . GLU A 1 90 ? -17.136 8.907 27.048 1.00 90.56 90 GLU A O 1
ATOM 716 N N . GLN A 1 91 ? -17.396 6.667 27.084 1.00 86.50 91 GLN A N 1
ATOM 717 C CA . GLN A 1 91 ? -18.857 6.665 27.12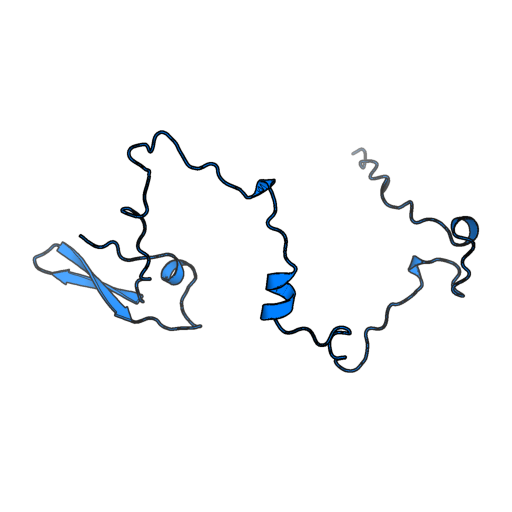4 1.00 86.50 91 GLN A CA 1
ATOM 718 C C . GLN A 1 91 ? -19.300 5.620 28.143 1.00 86.50 91 GLN A C 1
ATOM 720 O O . GLN A 1 91 ? -18.821 4.494 28.117 1.00 86.50 91 GLN A O 1
ATOM 725 N N . ASP A 1 92 ? -20.170 6.014 29.074 1.00 90.75 92 ASP A N 1
ATOM 726 C CA . ASP A 1 92 ? -20.728 5.127 30.106 1.00 90.75 92 ASP A CA 1
ATOM 727 C C . ASP A 1 92 ? -19.684 4.343 30.937 1.00 90.75 92 ASP A C 1
ATOM 729 O O . ASP A 1 92 ? -19.973 3.291 31.502 1.00 90.75 92 ASP A O 1
ATOM 733 N N . GLY A 1 93 ? -18.473 4.897 31.079 1.00 90.81 93 GLY A N 1
ATOM 734 C CA . GLY A 1 93 ? -17.362 4.283 31.814 1.00 90.81 93 GLY A CA 1
ATOM 735 C C . GLY A 1 93 ? -16.544 3.267 31.008 1.00 90.81 93 GLY A C 1
ATOM 736 O O . GLY A 1 93 ? -15.625 2.664 31.562 1.00 90.81 93 GLY A O 1
ATOM 737 N N . GLU A 1 94 ? -16.842 3.090 29.720 1.00 91.62 94 GLU A N 1
ATOM 738 C CA . GLU A 1 94 ? -16.057 2.290 28.780 1.00 91.62 94 GLU A CA 1
ATOM 739 C C . GLU A 1 94 ? -15.140 3.181 27.938 1.00 91.62 94 GLU A C 1
ATOM 741 O O . GLU A 1 94 ? -15.523 4.263 27.481 1.00 91.62 94 GLU A O 1
ATOM 746 N N . LEU A 1 95 ? -13.903 2.717 27.740 1.00 88.38 95 LEU A N 1
ATOM 747 C CA . LEU A 1 95 ? -12.937 3.381 26.876 1.00 88.38 95 LEU A CA 1
ATOM 748 C C . LEU A 1 95 ? -13.228 2.994 25.428 1.00 88.38 95 LEU A C 1
ATOM 750 O O . LEU A 1 95 ? -13.100 1.833 25.049 1.00 88.38 95 LEU A O 1
ATOM 754 N N . LEU A 1 96 ? -13.602 3.988 24.634 1.00 90.69 96 LEU A N 1
ATOM 755 C CA . LEU A 1 96 ? -13.959 3.845 23.228 1.00 90.69 96 LEU A CA 1
ATOM 756 C C . LEU A 1 96 ? -13.071 4.764 22.392 1.00 90.69 96 LEU A C 1
ATOM 758 O O . LEU A 1 96 ? -12.393 5.650 22.916 1.00 90.69 96 LEU A O 1
ATOM 762 N N . ALA A 1 97 ? -13.089 4.590 21.078 1.00 89.38 97 ALA A N 1
ATOM 763 C CA . ALA A 1 97 ? -12.472 5.537 20.165 1.00 89.38 97 ALA A CA 1
ATOM 764 C C . ALA A 1 97 ? -13.448 5.893 19.045 1.00 89.38 97 ALA A C 1
ATOM 766 O O . ALA A 1 97 ? -14.179 5.036 18.558 1.00 89.38 97 ALA A O 1
ATOM 767 N N . GLY A 1 98 ? -13.475 7.169 18.666 1.00 89.69 98 GLY A N 1
ATOM 768 C CA . GLY A 1 98 ? -14.250 7.653 17.529 1.00 89.69 98 GLY A CA 1
ATOM 769 C C . GLY A 1 98 ? -13.348 7.909 16.331 1.00 89.69 98 GLY A C 1
ATOM 770 O O . GLY A 1 98 ? -12.290 8.524 16.483 1.00 89.69 98 GLY A O 1
ATOM 771 N N . ASP A 1 99 ? -13.781 7.476 15.152 1.00 90.94 99 ASP A N 1
ATOM 772 C CA . ASP A 1 99 ? -13.146 7.830 13.885 1.00 90.94 99 ASP A CA 1
ATOM 773 C C . ASP A 1 99 ? -13.486 9.285 13.510 1.00 90.94 99 ASP A C 1
ATOM 775 O O . ASP A 1 99 ? -14.656 9.676 13.467 1.00 90.94 99 ASP A O 1
ATOM 779 N N . VAL A 1 100 ? -12.460 10.107 13.265 1.00 91.38 100 VAL A N 1
ATOM 780 C CA . VAL A 1 100 ? -12.604 11.509 12.833 1.00 91.38 100 VAL A CA 1
ATOM 781 C C . VAL A 1 100 ? -12.177 11.758 11.379 1.00 91.38 100 VAL A C 1
ATOM 783 O O . VAL A 1 100 ? -12.059 12.916 10.971 1.00 91.38 100 VAL A O 1
ATOM 786 N N . GLY A 1 101 ? -11.971 10.700 10.594 1.00 89.56 101 GLY A N 1
ATOM 787 C CA . GLY A 1 101 ? -11.664 10.741 9.166 1.00 89.56 101 GLY A CA 1
ATOM 788 C C . GLY A 1 101 ? -10.213 10.404 8.813 1.00 89.56 101 GLY A C 1
ATOM 789 O O . GLY A 1 101 ? -9.344 10.270 9.673 1.00 89.56 101 GLY A O 1
ATOM 790 N N . ILE A 1 102 ? -9.968 10.270 7.508 1.00 87.00 102 ILE A N 1
ATOM 791 C CA . ILE A 1 102 ? -8.691 9.854 6.911 1.00 87.00 102 ILE A CA 1
ATOM 792 C C . ILE A 1 102 ? -7.850 11.096 6.574 1.00 87.00 102 ILE A C 1
ATOM 794 O O . ILE A 1 102 ? -8.255 11.904 5.736 1.00 87.00 102 ILE A O 1
ATOM 798 N N . ASP A 1 103 ? -6.642 11.216 7.131 1.00 79.69 103 ASP A N 1
ATOM 799 C CA . ASP A 1 103 ? -5.699 12.313 6.820 1.00 79.69 103 ASP A CA 1
ATOM 800 C C . ASP A 1 103 ? -4.917 12.093 5.494 1.00 79.69 103 ASP A C 1
ATOM 802 O O . ASP A 1 103 ? -3.794 12.568 5.310 1.00 79.69 103 ASP A O 1
ATOM 806 N N . GLY A 1 104 ? -5.507 11.373 4.533 1.00 77.69 104 GLY A N 1
ATOM 807 C CA . GLY A 1 104 ? -4.955 11.112 3.198 1.00 77.69 104 GLY A CA 1
ATOM 808 C C . GLY A 1 104 ? -3.491 10.655 3.221 1.00 77.69 104 GLY A C 1
ATOM 809 O O . GLY A 1 104 ? -3.147 9.665 3.862 1.00 77.69 104 GLY A O 1
ATOM 810 N N . SER A 1 105 ? -2.620 11.403 2.533 1.00 73.56 105 SER A N 1
ATOM 811 C CA . SER A 1 105 ? -1.172 11.146 2.433 1.00 73.56 105 SER A CA 1
ATOM 812 C C . SER A 1 105 ? -0.386 11.368 3.732 1.00 73.56 105 SER A C 1
ATOM 814 O O . SER A 1 105 ? 0.792 11.027 3.782 1.00 73.56 105 SER A O 1
ATOM 816 N N . ALA A 1 106 ? -0.993 11.979 4.753 1.00 79.56 106 ALA A N 1
ATOM 817 C CA . ALA A 1 106 ? -0.372 12.206 6.057 1.00 79.56 106 ALA A CA 1
ATOM 818 C C . ALA A 1 106 ? -0.725 11.117 7.085 1.00 79.56 106 ALA A C 1
ATOM 820 O O . ALA A 1 106 ? -0.267 11.189 8.227 1.00 79.56 106 ALA A O 1
ATOM 821 N N . ALA A 1 107 ? -1.520 10.118 6.692 1.00 80.62 107 ALA A N 1
ATOM 822 C CA . ALA A 1 107 ? -1.837 8.984 7.544 1.00 80.62 107 ALA A CA 1
ATOM 823 C C . ALA A 1 107 ? -0.570 8.208 7.926 1.00 80.62 107 ALA A C 1
ATOM 825 O O . ALA A 1 107 ? 0.283 7.917 7.083 1.00 80.62 107 ALA A O 1
ATOM 826 N N . SER A 1 108 ? -0.463 7.845 9.203 1.00 81.56 108 SER A N 1
ATOM 827 C CA . SER A 1 108 ? 0.618 6.966 9.661 1.00 81.56 108 SER A CA 1
ATOM 828 C C . SER A 1 108 ? 0.408 5.541 9.145 1.00 81.56 108 SER A C 1
ATOM 830 O O . SER A 1 108 ? -0.722 5.139 8.878 1.00 81.56 108 SER A O 1
ATOM 832 N N . ALA A 1 109 ? 1.481 4.749 9.054 1.00 84.31 109 ALA A N 1
ATOM 833 C CA . ALA A 1 109 ? 1.382 3.349 8.627 1.00 84.31 109 ALA A CA 1
ATOM 834 C C . ALA A 1 109 ? 0.411 2.539 9.507 1.00 84.31 109 ALA A C 1
ATOM 836 O O . ALA A 1 109 ? -0.378 1.756 8.992 1.00 84.31 109 ALA A O 1
ATOM 837 N N . GLU A 1 110 ? 0.417 2.780 10.820 1.00 78.00 110 GLU A N 1
ATOM 838 C CA . GLU A 1 110 ? -0.501 2.125 11.761 1.00 78.00 110 GLU A CA 1
ATOM 839 C C . GLU A 1 110 ? -1.964 2.508 11.502 1.00 78.00 110 GLU A C 1
ATOM 841 O O . GLU A 1 110 ? -2.840 1.655 11.540 1.00 78.00 110 GLU A O 1
ATOM 846 N N . GLU A 1 111 ? -2.231 3.771 11.167 1.00 77.56 111 GLU A N 1
ATOM 847 C CA . GLU 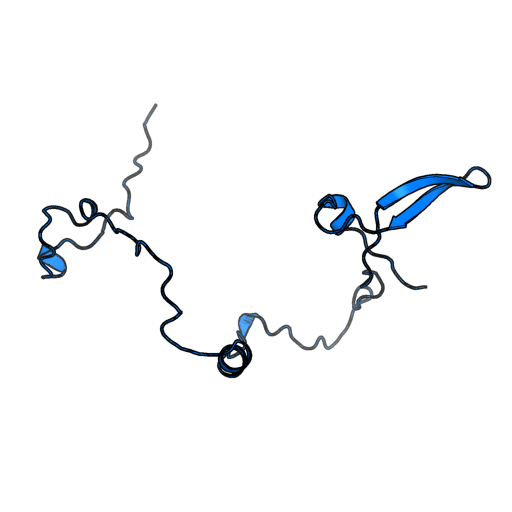A 1 111 ? -3.575 4.246 10.814 1.00 77.56 111 GLU A CA 1
ATOM 848 C C . GLU A 1 111 ? -4.044 3.671 9.470 1.00 77.56 111 GLU A C 1
ATOM 850 O O . GLU A 1 111 ? -5.227 3.412 9.277 1.00 77.56 111 GLU A O 1
ATOM 855 N N . ALA A 1 112 ? -3.117 3.446 8.536 1.00 83.31 112 ALA A N 1
ATOM 856 C CA . ALA A 1 112 ? -3.415 2.827 7.250 1.00 83.31 112 ALA A CA 1
ATOM 857 C C . ALA A 1 112 ? -3.714 1.322 7.347 1.00 83.31 112 ALA A C 1
ATOM 859 O O . ALA A 1 112 ? -4.312 0.775 6.426 1.00 83.31 112 ALA A O 1
ATOM 860 N N . ALA A 1 113 ? -3.313 0.667 8.439 1.00 87.00 113 ALA A N 1
ATOM 861 C CA . ALA A 1 113 ? -3.475 -0.772 8.621 1.00 87.00 113 ALA A CA 1
ATOM 862 C C . ALA A 1 113 ? -4.841 -1.177 9.212 1.00 87.00 113 ALA A C 1
ATOM 864 O O . ALA A 1 113 ? -5.219 -2.342 9.120 1.00 87.00 113 ALA A O 1
ATOM 865 N N . VAL A 1 114 ? -5.591 -0.249 9.818 1.00 88.56 114 VAL A N 1
ATOM 866 C CA . VAL A 1 114 ? -6.848 -0.561 10.524 1.00 88.56 114 VAL A CA 1
ATOM 867 C C . VAL A 1 114 ? -8.050 -0.487 9.580 1.00 88.56 114 VAL A C 1
ATOM 869 O O . VAL A 1 114 ? -8.235 0.517 8.892 1.00 88.56 114 VAL A O 1
ATOM 872 N N . HIS A 1 115 ? -8.899 -1.517 9.598 1.00 90.19 115 HIS A N 1
ATOM 873 C CA . HIS A 1 115 ? -10.106 -1.630 8.772 1.00 90.19 115 HIS A CA 1
ATOM 874 C C . HIS A 1 115 ? -11.343 -1.945 9.625 1.00 90.19 115 HIS A C 1
ATOM 876 O O . HIS A 1 115 ? -11.222 -2.486 10.724 1.00 90.19 115 HIS A O 1
ATOM 882 N N . VAL A 1 116 ? -12.519 -1.556 9.135 1.00 89.25 116 VAL A N 1
ATOM 883 C CA . VAL A 1 116 ? -13.818 -1.748 9.793 1.00 89.25 116 VAL A CA 1
ATOM 884 C C . VAL A 1 116 ? -14.485 -2.998 9.235 1.00 89.25 116 VAL A C 1
ATOM 886 O O . VAL A 1 116 ? -14.649 -3.105 8.025 1.00 89.25 116 VAL A O 1
ATOM 889 N N . ILE A 1 117 ? -14.875 -3.910 10.123 1.00 88.75 117 ILE A N 1
ATOM 890 C CA . ILE A 1 117 ? -15.609 -5.135 9.794 1.00 88.75 117 ILE A CA 1
ATOM 891 C C . ILE A 1 117 ? -17.108 -4.851 9.960 1.00 88.75 117 ILE A C 1
ATOM 893 O O . ILE A 1 117 ? -17.507 -4.281 10.980 1.00 88.75 117 ILE A O 1
ATOM 897 N N . ASP A 1 118 ? -17.912 -5.212 8.961 1.00 81.69 118 ASP A N 1
ATOM 898 C CA . ASP A 1 118 ? -19.374 -5.113 9.023 1.00 81.69 118 ASP A CA 1
ATOM 899 C C . ASP A 1 118 ? -19.973 -6.213 9.931 1.00 81.69 118 ASP A C 1
ATOM 901 O O . ASP A 1 118 ? -19.397 -7.288 10.082 1.00 81.69 118 ASP A O 1
ATOM 905 N N . GLU A 1 119 ? -21.121 -5.934 10.562 1.00 71.38 119 GLU A N 1
ATOM 906 C CA . GLU A 1 119 ? -21.825 -6.863 11.477 1.00 71.38 119 GLU A CA 1
ATOM 907 C C . GLU A 1 119 ? -22.671 -7.937 10.772 1.00 71.38 119 GLU A C 1
ATOM 909 O O . GLU A 1 119 ? -23.362 -7.615 9.773 1.00 71.38 119 GLU A O 1
#

pLDDT: mean 79.38, std 11.35, range [40.41, 92.62]

Secondary structure (DSSP, 8-state):
--------TT--PPPHHHHT---SSSSGGG------SS----SS---HHHHHHH-PPPGGG-PPP-SS--TT-SSTTS-SEE---EEEEEETTEEEEEE----GGG--HHHHH-EEPP-

Organism: Mycolicibacterium mucogenicum (NCBI:txid56689)

Sequence (119 aa):
MSSGDYTDEDDDQLTQEDMLIDRGVDDLLDEGYSPPDEWREPRDDETLDELLAEEEPDPALQLDDVDDPDEQWGDDEVGDQRSGRLVAGEQDGELLAGDVGIDGSAASAEEAAVHVIDE

Radius of gyration: 28.15 Å; chains: 1; bounding box: 63×42×60 Å

InterPro domains:
  IPR043763 Domain of unknown function DUF5709 [PF18970] (77-119)

Foldseek 3Di:
DPDDPPPVPVPPDPACVRVVDCPPDNGPVPDDDDDDPDDDDDPDPDDPVRVVVPDDDDPVPDDDPDPDADPPPDCQVPAPAQAADWDWDDDPNDIDTDGPDHPPPPDDPVSRRHHDHDD